Protein 2QSA (pdb70)

InterPro domains:
  IPR001623 DnaJ domain [PF00226] (36-102)
  IPR001623 DnaJ domain [PR00625] (57-72)
  IPR001623 DnaJ domain [PR00625] (77-97)
  IPR001623 DnaJ domain [PS50076] (36-105)
  IPR001623 DnaJ domain [SM00271] (35-97)
  IPR001623 DnaJ domain [cd06257] (36-94)
  IPR018253 DnaJ domain, conserved site [PS00636] (82-101)
  IPR036869 Chaperone J-domain superfamily [G3DSA:1.10.287.110] (21-129)
  IPR036869 Chaperone J-domain superfamily [SSF46565] (30-107)
  IPR044632 DnaJ homolog subfamily C member 25-like [PTHR44176] (9-327)

Organism: Caenorhabditis elegans (NCBI:txid6239)

Nearest PDB structures (foldseek):
  2qsa-assembly1_A  TM=1.010E+00  e=2.648E-15  Caenorhabditis elegans
  6rzy-assembly2_B  TM=9.364E-01  e=5.334E-03  Plasmodium falciparum 3D7
  2y4u-assembly1_A  TM=8.548E-01  e=6.497E-02  Homo sapiens

B-factor: mean 23.52, std 7.6, range [12.68, 54.18]

Radius of gyration: 14.33 Å; Cα contacts (8 Å, |Δi|>4): 117; chains: 1; bounding box: 36×38×26 Å

Secondary structure (DSSP, 8-state):
-GGG--TTSTTTTS-HHHHTT--GGG--HHHHHHHHHHHHHHT-GGG--SHHHHHHHHHHHHHHHHHHHHHHSHHHHHHHHHHHH-TT-HHHHHHHHHHH-

CATH classification: 1.10.287.110

Sequence (101 aa):
NNAVGFAPEELLYCGLENCYDVLEVNREEEEFDKQKLAKAYRALARRKHHPDRRVVKNNKKEEEEKLLAEEERFRVIIATAYEETLKKDDDEEAKTNYDYYLDHPDDQQRFYNYYQYYRLLR

Foldseek 3Di:
DLVLFAQVFQLRSDQLCVLLVHDPVPDDLVSLVVSLVVVLVVLQLVVDDDPVSSVVSVVSSVSSVSSSVQCNDPQSVVLSVVCVVCSVPVVVSVCSRVVVD

Structure (mmCIF, N/CA/C/O backbone):
da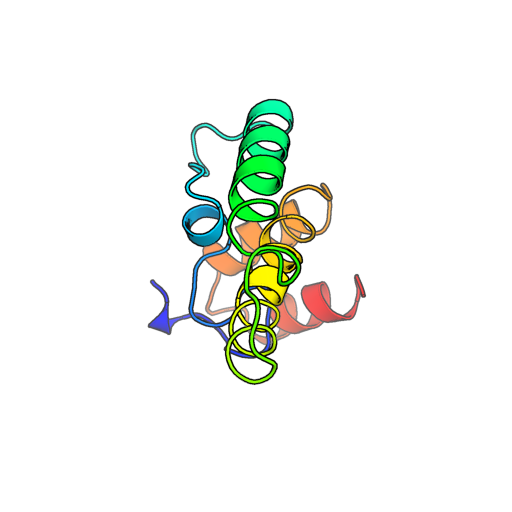ta_2QSA
#
_entry.id   2QSA
#
_cell.length_a   81.148
_cell.length_b   81.148
_cell.length_c   60.016
_cell.angle_alpha   90.00
_cell.angle_beta   90.00
_cell.angle_gamma   120.00
#
_symmetry.space_group_name_H-M   'H 3'
#
loop_
_entity.id
_entity.type
_entity.pdbx_description
1 polymer 'DnaJ homolog dnj-2'
2 non-polymer 'CHLORIDE ION'
3 water water
#
loop_
_atom_site.group_PDB
_atom_site.id
_atom_site.type_symbol
_atom_site.label_atom_id
_atom_site.label_alt_id
_atom_site.label_comp_id
_atom_site.label_asym_id
_atom_site.label_entity_id
_atom_site.label_seq_id
_atom_site.pdbx_PDB_ins_code
_atom_site.Cartn_x
_atom_site.Cartn_y
_atom_site.Cartn_z
_atom_site.occupancy
_atom_site.B_iso_or_equ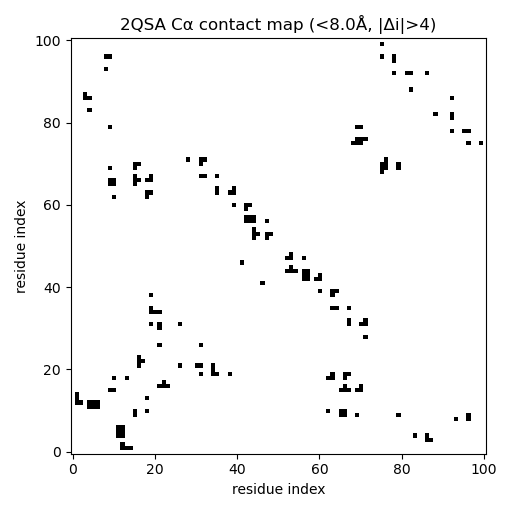iv
_atom_site.auth_seq_id
_atom_site.auth_comp_id
_atom_site.auth_asym_id
_atom_site.auth_atom_id
_atom_site.pdbx_PDB_model_num
ATOM 1 N N A ASN A 1 2 ? 18.886 10.317 30.125 0.50 24.09 22 ASN A N 1
ATOM 2 N N B ASN A 1 2 ? 19.241 9.951 32.761 0.50 26.97 22 ASN A N 1
ATOM 3 C CA A ASN A 1 2 ? 18.672 9.681 31.443 0.50 22.89 22 ASN A CA 1
ATOM 4 C CA B ASN A 1 2 ? 18.292 9.719 31.620 0.50 25.94 22 ASN A CA 1
ATOM 5 C C A ASN A 1 2 ? 17.985 8.328 31.282 0.50 22.76 22 ASN A C 1
ATOM 6 C C B ASN A 1 2 ? 17.878 8.267 31.321 0.50 24.58 22 ASN A C 1
ATOM 7 O O A ASN A 1 2 ? 16.802 8.239 30.942 0.50 21.92 22 ASN A O 1
ATOM 8 O O B ASN A 1 2 ? 16.740 8.047 30.898 0.50 23.68 22 ASN A O 1
ATOM 17 N N . ALA A 1 3 ? 18.742 7.282 31.592 1.00 22.97 23 ALA A N 1
ATOM 18 C CA . ALA A 1 3 ? 18.336 5.901 31.339 1.00 22.60 23 ALA A CA 1
ATOM 19 C C . ALA A 1 3 ? 17.202 5.439 32.241 1.00 22.59 23 ALA A C 1
ATOM 20 O O . ALA A 1 3 ? 16.532 4.444 31.924 1.00 22.30 23 ALA A O 1
ATOM 22 N N . VAL A 1 4 ? 16.937 6.148 33.360 1.00 24.43 24 VAL A N 1
ATOM 23 C CA . VAL A 1 4 ? 15.640 5.909 34.087 1.00 25.74 24 VAL A CA 1
ATOM 24 C C . VAL A 1 4 ? 14.395 6.040 33.239 1.00 26.30 24 VAL A C 1
ATOM 25 O O . VAL A 1 4 ? 13.373 5.411 33.534 1.00 29.16 24 VAL A O 1
ATOM 29 N N . GLY A 1 5 ? 14.433 6.890 32.227 1.00 24.57 25 GLY A N 1
ATOM 30 C CA . GLY A 1 5 ? 13.312 7.053 31.325 1.00 24.45 25 GLY A CA 1
ATOM 31 C C . GLY A 1 5 ? 13.226 5.981 30.273 1.00 23.97 25 GLY A C 1
ATOM 32 O O . GLY A 1 5 ? 12.246 5.962 29.520 1.00 25.45 25 GLY A O 1
ATOM 33 N N . PHE A 1 6 ? 14.254 5.115 30.171 1.00 20.66 26 PHE A N 1
ATOM 34 C CA . PHE A 1 6 ? 14.263 4.112 29.095 1.00 19.59 26 PHE A CA 1
ATOM 35 C C . PHE A 1 6 ? 13.425 2.886 29.458 1.00 19.72 26 PHE A C 1
ATOM 36 O O . PHE A 1 6 ? 13.241 2.549 30.630 1.00 19.31 26 PHE A O 1
ATOM 44 N N . ALA A 1 7 ? 12.986 2.186 28.413 1.00 20.72 27 ALA A N 1
ATOM 45 C CA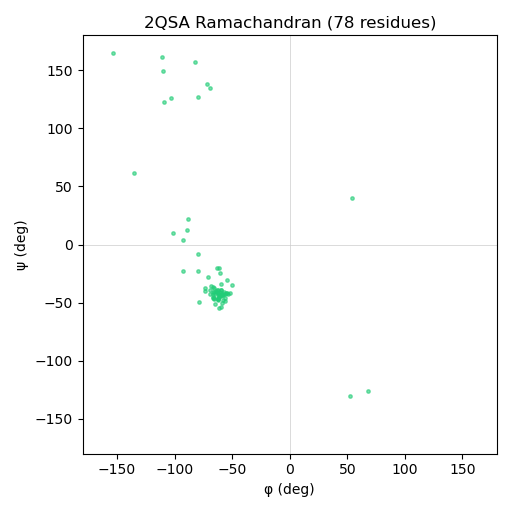 . ALA A 1 7 ? 12.368 0.887 28.552 1.00 20.70 27 ALA A CA 1
ATOM 46 C C . ALA A 1 7 ? 13.368 -0.191 28.152 1.00 21.30 27 ALA A C 1
ATOM 47 O O . ALA A 1 7 ? 13.923 -0.156 27.058 1.00 19.48 27 ALA A O 1
ATOM 49 N N . PRO A 1 8 ? 13.614 -1.175 29.041 1.00 22.01 28 PRO A N 1
ATOM 50 C CA . PRO A 1 8 ? 14.507 -2.309 28.720 1.00 21.79 28 PRO A CA 1
ATOM 51 C C . PRO A 1 8 ? 14.189 -3.016 27.388 1.00 21.75 28 PRO A C 1
ATOM 52 O O . PRO A 1 8 ? 15.098 -3.481 26.688 1.00 22.21 28 PRO A O 1
ATOM 56 N N . GLU A 1 9 ? 12.909 -3.110 27.025 1.00 21.69 29 GLU A N 1
ATOM 57 C CA A GLU A 1 9 ? 12.557 -3.856 25.821 0.50 21.60 29 GLU A CA 1
ATOM 58 C CA B GLU A 1 9 ? 12.5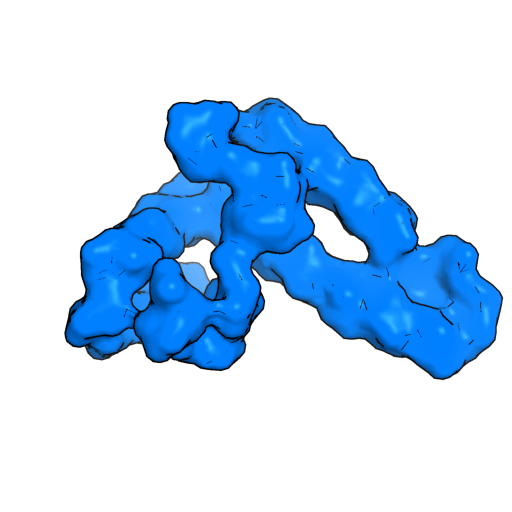09 -3.841 25.823 0.50 21.61 29 GLU A CA 1
ATOM 59 C C . GLU A 1 9 ? 12.729 -3.053 24.525 1.00 20.34 29 GLU A C 1
ATOM 60 O O . GLU A 1 9 ? 12.641 -3.617 23.441 1.00 21.02 29 GLU A O 1
ATOM 71 N N . LEU A 1 10 ? 12.970 -1.745 24.618 1.00 19.11 30 LEU A N 1
ATOM 72 C CA A LEU A 1 10 ? 13.090 -0.944 23.373 0.60 17.60 30 LEU A CA 1
ATOM 73 C CA B LEU A 1 10 ? 13.094 -0.926 23.387 0.40 17.89 30 LEU A CA 1
ATOM 74 C C . LEU A 1 10 ? 14.550 -0.637 23.027 1.00 17.20 30 LEU A C 1
ATOM 75 O O . LEU A 1 10 ? 15.360 -0.367 23.907 1.00 16.50 30 LEU A O 1
ATOM 84 N N . TYR A 1 11 ? 14.858 -0.662 21.726 1.00 16.99 31 TYR A N 1
ATOM 85 C CA . TYR A 1 11 ? 16.164 -0.181 21.248 1.00 14.73 31 TYR A CA 1
ATOM 86 C C . TYR A 1 11 ? 17.318 -0.853 22.013 1.00 16.13 31 TYR A C 1
ATOM 87 O O . TYR A 1 11 ? 17.340 -2.095 22.105 1.00 15.81 31 TYR A O 1
ATOM 96 N N . CYS A 1 12 ? 18.273 -0.058 22.524 1.00 15.25 32 CYS A N 1
ATOM 97 C CA . CYS A 1 12 ? 19.432 -0.637 23.244 1.00 14.43 32 CYS A CA 1
ATOM 98 C C . CYS A 1 12 ? 19.157 -0.819 24.751 1.00 14.56 32 CYS A C 1
ATOM 99 O O . CYS A 1 12 ? 20.113 -0.921 25.545 1.00 14.99 32 CYS A O 1
ATOM 102 N N . GLY A 1 13 ? 17.880 -0.882 25.118 1.00 14.41 33 GLY A N 1
ATOM 103 C CA . GLY A 1 13 ? 17.485 -1.189 26.491 1.00 14.93 33 GLY A CA 1
ATOM 104 C C . GLY A 1 13 ? 17.864 -0.077 27.441 1.00 15.00 33 GLY A C 1
ATOM 105 O O . GLY A 1 13 ? 17.519 1.096 27.178 1.00 15.93 33 GLY A O 1
ATOM 106 N N . LEU A 1 14 ? 18.603 -0.414 28.518 1.00 13.95 34 LEU A N 1
ATOM 107 C CA . LEU A 1 14 ? 18.997 0.622 29.483 1.00 13.78 34 LEU A CA 1
ATOM 108 C C . LEU A 1 14 ? 20.340 1.325 29.160 1.00 14.08 34 LEU A C 1
ATOM 109 O O . LEU A 1 14 ? 20.845 2.135 29.957 1.00 14.97 34 LEU A O 1
ATOM 114 N N . GLU A 1 15 ? 20.849 1.098 27.938 1.00 13.39 35 GLU A N 1
ATOM 115 C CA . GLU A 1 15 ? 21.930 1.909 27.391 1.00 12.68 35 GLU A CA 1
ATOM 116 C C . GLU A 1 15 ? 21.398 2.753 26.280 1.00 14.38 35 GLU A C 1
ATOM 117 O O . GLU A 1 15 ? 20.448 2.360 25.573 1.00 14.07 35 GLU A O 1
ATOM 123 N N . ASN A 1 16 ? 22.019 3.916 26.141 1.00 13.25 36 ASN A N 1
ATOM 124 C CA . ASN A 1 16 ? 21.730 4.814 24.999 1.00 14.42 36 ASN A CA 1
ATOM 125 C C . ASN A 1 16 ? 22.504 4.295 23.769 1.00 13.60 36 ASN A C 1
ATOM 126 O O . ASN A 1 16 ? 23.711 3.973 23.845 1.00 13.90 36 ASN A O 1
ATOM 131 N N . CYS A 1 17 ? 21.810 4.073 22.640 1.00 15.05 37 CYS A N 1
ATOM 132 C CA . CYS A 1 17 ? 22.486 3.461 21.461 1.00 14.18 37 CYS A CA 1
ATOM 133 C C . CYS A 1 17 ? 23.680 4.301 20.934 1.00 14.78 37 CYS A C 1
ATOM 134 O O . CYS A 1 17 ? 24.658 3.724 20.393 1.00 14.59 37 CYS A O 1
ATOM 137 N N . TYR A 1 18 ? 23.570 5.637 21.033 1.00 14.31 38 TYR A N 1
ATOM 138 C CA . TYR A 1 18 ? 24.755 6.469 20.668 1.00 14.72 38 TYR A CA 1
ATOM 139 C C . TYR A 1 18 ? 25.946 6.094 21.571 1.00 15.45 38 TYR A C 1
ATOM 140 O O . TYR A 1 18 ? 27.071 5.947 21.081 1.00 16.42 38 TYR A O 1
ATOM 149 N N . ASP A 1 19 ? 25.705 5.943 22.871 1.00 15.19 39 ASP A N 1
ATOM 150 C CA . ASP A 1 19 ? 26.801 5.590 23.802 1.00 17.06 39 ASP A CA 1
ATOM 151 C C . ASP A 1 19 ? 27.350 4.203 23.514 1.00 16.05 39 ASP A C 1
ATOM 152 O O . ASP A 1 19 ? 28.544 3.983 23.636 1.00 15.65 39 ASP A O 1
ATOM 157 N N . VAL A 1 20 ? 26.458 3.275 23.141 1.00 14.34 40 VAL A N 1
ATOM 158 C CA . VAL A 1 20 ? 26.907 1.918 22.820 1.00 15.30 40 VAL A CA 1
ATOM 159 C C . VAL A 1 20 ? 28.004 1.896 21.740 1.00 15.77 40 VAL A C 1
ATOM 160 O O . VAL A 1 20 ? 28.981 1.151 21.837 1.00 14.93 40 VAL A O 1
ATOM 164 N N . LEU A 1 21 ? 27.814 2.728 20.719 1.00 14.56 41 LEU A N 1
ATOM 165 C CA . LEU A 1 21 ? 28.788 2.846 19.646 1.00 16.50 41 LEU A CA 1
ATOM 166 C C . LEU A 1 21 ? 29.831 3.946 19.844 1.00 16.81 41 LEU A C 1
ATOM 167 O O . LEU A 1 21 ? 30.674 4.155 18.966 1.00 16.37 41 LEU A O 1
ATOM 172 N N . GLU A 1 22 ? 29.794 4.616 20.994 1.00 18.52 42 GLU A N 1
ATOM 173 C CA . GLU A 1 22 ? 30.721 5.715 21.332 1.00 20.83 42 GLU A CA 1
ATOM 174 C C . GLU A 1 22 ? 30.685 6.791 20.232 1.00 20.99 42 GLU A C 1
ATOM 175 O O . GLU A 1 22 ? 31.719 7.322 19.817 1.00 21.10 42 GLU A O 1
ATOM 181 N N . VAL A 1 23 ? 29.490 7.076 19.725 1.00 19.83 43 VAL A N 1
ATOM 182 C CA . VAL A 1 23 ? 29.291 8.180 18.788 1.00 22.04 43 VAL A CA 1
ATOM 183 C C . VAL A 1 23 ? 28.490 9.282 19.474 1.00 23.19 43 VAL A C 1
ATOM 184 O O . VAL A 1 23 ? 27.828 9.046 20.488 1.00 24.94 43 VAL A O 1
ATOM 188 N N . ASN A 1 24 ? 28.553 10.478 18.917 1.00 22.84 44 ASN A N 1
ATOM 189 C CA . ASN A 1 24 ? 27.974 11.632 19.576 1.00 24.99 44 ASN A CA 1
ATOM 190 C C . ASN A 1 24 ? 26.731 12.044 18.787 1.00 23.02 44 ASN A C 1
ATOM 191 O O . ASN A 1 24 ? 26.835 12.316 17.595 1.00 23.76 44 ASN A O 1
ATOM 196 N N . ARG A 1 25 ? 25.562 12.094 19.423 1.00 22.69 45 ARG A N 1
ATOM 197 C CA . ARG A 1 25 ? 24.353 12.524 18.700 1.00 21.65 45 ARG A CA 1
ATOM 198 C C . ARG A 1 25 ? 24.533 13.891 18.006 1.00 23.79 45 ARG A C 1
ATOM 199 O O . ARG A 1 25 ? 24.148 14.082 16.862 1.00 21.53 45 ARG A O 1
ATOM 207 N N . GLU A 1 26 ? 25.166 14.830 18.704 1.00 24.95 46 GLU A N 1
ATOM 208 C CA A GLU A 1 26 ? 25.288 16.176 18.156 0.60 27.08 46 GLU A CA 1
ATOM 209 C CA B GLU A 1 26 ? 25.335 16.193 18.197 0.40 27.34 46 GLU A CA 1
ATOM 210 C C . GLU A 1 26 ? 26.293 16.277 17.006 1.00 27.67 46 GLU A C 1
ATOM 211 O O . GLU A 1 26 ? 26.237 17.236 16.242 1.00 29.71 46 GLU A O 1
ATOM 222 N N . GLU A 1 27 ? 27.195 15.297 16.873 1.00 26.62 47 GLU A N 1
ATOM 223 C CA A GLU A 1 27 ? 28.190 15.318 15.789 0.60 27.39 47 GLU A CA 1
ATOM 224 C CA B GLU A 1 27 ? 28.226 15.289 15.822 0.40 27.16 47 GLU A CA 1
ATOM 225 C C . GLU A 1 27 ? 28.060 14.060 14.926 1.00 26.46 47 GLU A C 1
ATOM 226 O O . GLU A 1 27 ? 29.037 13.524 14.376 1.00 29.20 47 GLU A O 1
ATOM 237 N N . PHE A 1 28 ? 26.824 13.605 14.785 1.00 25.67 48 PHE A N 1
ATOM 238 C CA . PHE A 1 28 ? 26.517 12.373 14.060 1.00 23.41 48 PHE A CA 1
ATOM 239 C C . PHE A 1 28 ? 26.690 12.492 12.552 1.00 23.03 48 PHE A C 1
ATOM 240 O O . PHE A 1 28 ? 26.334 13.513 11.949 1.00 22.86 48 PHE A O 1
ATOM 248 N N . ASP A 1 29 ? 27.261 11.462 11.940 1.00 21.62 49 ASP A N 1
ATOM 249 C CA . ASP A 1 29 ? 27.001 11.185 10.522 1.00 21.85 49 ASP A CA 1
ATOM 250 C C . ASP A 1 29 ? 27.201 9.704 10.239 1.00 20.66 49 ASP A C 1
ATOM 251 O O . ASP A 1 29 ? 27.776 8.965 11.064 1.00 20.87 49 ASP A O 1
ATOM 256 N N . LYS A 1 30 ? 26.700 9.270 9.094 1.00 21.34 50 LYS A N 1
ATOM 257 C CA . LYS A 1 30 ? 26.613 7.834 8.816 1.00 20.76 50 LYS A CA 1
ATOM 258 C C . LYS A 1 30 ? 27.991 7.215 8.564 1.00 20.62 50 LYS A C 1
ATOM 259 O O . LYS A 1 30 ? 28.202 6.000 8.743 1.00 20.14 50 LYS A O 1
ATOM 265 N N . GLN A 1 31 ? 28.920 8.042 8.072 1.00 19.16 51 GLN A N 1
ATOM 266 C CA . GLN A 1 31 ? 30.263 7.561 7.865 1.00 19.41 51 GLN A CA 1
ATOM 267 C C . GLN A 1 31 ? 30.919 7.194 9.209 1.00 19.35 51 GLN A C 1
ATOM 268 O O . GLN A 1 31 ? 31.448 6.075 9.366 1.00 20.16 51 GLN A O 1
ATOM 274 N N . LYS A 1 32 ? 30.867 8.117 10.181 1.00 18.70 52 LYS A N 1
ATOM 275 C CA . LYS A 1 32 ? 31.416 7.885 11.500 1.00 19.09 52 LYS A CA 1
ATOM 276 C C . LYS A 1 32 ? 30.721 6.707 12.172 1.00 18.90 52 LYS A C 1
ATOM 277 O O . LYS A 1 32 ? 31.362 5.935 12.891 1.00 18.58 52 LYS A O 1
ATOM 283 N N . LEU A 1 33 ? 29.394 6.640 11.994 1.00 17.74 53 LEU A N 1
ATOM 284 C CA . LEU A 1 33 ? 28.578 5.574 12.619 1.00 17.56 53 LEU A CA 1
ATOM 285 C C . LEU A 1 33 ? 29.040 4.214 12.087 1.00 17.18 53 LEU A C 1
ATOM 286 O O . LEU A 1 33 ? 29.233 3.273 12.871 1.00 17.21 53 LEU A O 1
ATOM 291 N N . ALA A 1 34 ? 29.236 4.118 10.772 1.00 16.65 54 ALA A N 1
ATOM 292 C CA . ALA A 1 34 ? 29.611 2.814 10.189 1.00 17.04 54 ALA A CA 1
ATOM 293 C C . ALA A 1 34 ? 31.019 2.407 10.698 1.00 16.61 54 ALA A C 1
ATOM 294 O O . ALA A 1 34 ? 31.286 1.241 11.024 1.00 17.15 54 ALA A O 1
ATOM 296 N N . LYS A 1 35 ? 31.929 3.377 10.770 1.00 17.12 55 LYS A N 1
ATOM 297 C CA . LYS A 1 35 ? 33.292 3.053 11.199 1.00 18.21 55 LYS A CA 1
ATOM 298 C C . LYS A 1 35 ? 33.281 2.525 12.649 1.00 17.27 55 LYS A C 1
ATOM 299 O O . LYS A 1 35 ? 33.986 1.559 12.996 1.00 16.74 55 LYS A O 1
ATOM 305 N N . ALA A 1 36 ? 32.460 3.175 13.474 1.00 17.04 56 ALA A N 1
ATOM 306 C CA . ALA A 1 36 ? 32.333 2.846 14.925 1.00 17.69 56 ALA A CA 1
ATOM 307 C C . ALA A 1 36 ? 31.733 1.434 15.079 1.00 17.76 56 ALA A C 1
ATOM 308 O O . ALA A 1 36 ? 32.274 0.600 15.812 1.00 18.43 56 ALA A O 1
ATOM 310 N N . TYR A 1 37 ? 30.657 1.172 14.333 1.00 15.95 57 TYR A N 1
ATOM 311 C CA . TYR A 1 37 ? 30.023 -0.131 14.347 1.00 16.00 57 TYR A CA 1
ATOM 312 C C . TYR A 1 37 ? 31.020 -1.195 13.934 1.00 16.63 57 TYR A C 1
ATOM 313 O O . TYR A 1 37 ? 31.155 -2.220 14.607 1.00 17.27 57 TYR A O 1
ATOM 322 N N . ARG A 1 38 ? 31.703 -0.991 12.814 1.00 15.84 58 ARG A N 1
ATOM 323 C CA . ARG A 1 38 ? 32.572 -2.059 12.277 1.00 16.55 58 ARG A CA 1
ATOM 324 C C . ARG A 1 38 ? 33.700 -2.402 13.270 1.00 16.82 58 ARG A C 1
ATOM 325 O O . ARG A 1 38 ? 34.003 -3.583 13.460 1.00 18.09 58 ARG A O 1
ATOM 333 N N . ALA A 1 39 ? 34.262 -1.383 13.918 1.00 16.63 59 ALA A N 1
ATOM 334 C CA . ALA A 1 39 ? 35.334 -1.586 14.902 1.00 17.47 59 ALA A CA 1
ATOM 335 C C . ALA A 1 39 ? 34.822 -2.337 16.114 1.00 17.00 59 ALA A C 1
ATOM 336 O O . ALA A 1 39 ? 35.492 -3.260 16.592 1.00 17.62 59 ALA A O 1
ATOM 338 N N . LEU A 1 40 ? 33.655 -1.927 16.630 1.00 16.84 60 LEU A N 1
ATOM 339 C CA . LEU A 1 40 ? 33.128 -2.562 17.884 1.00 16.83 60 LEU A CA 1
ATOM 340 C C . LEU A 1 40 ? 32.604 -3.967 17.593 1.00 17.78 60 LEU A C 1
ATOM 341 O O . LEU A 1 40 ? 32.774 -4.866 18.427 1.00 18.43 60 LEU A O 1
ATOM 346 N N . ALA A 1 41 ? 31.971 -4.143 16.431 1.00 17.08 61 ALA A N 1
ATOM 347 C CA . ALA A 1 41 ? 31.536 -5.497 15.975 1.00 17.70 61 ALA A CA 1
ATOM 348 C C . ALA A 1 41 ? 32.726 -6.446 15.871 1.00 18.57 61 ALA A C 1
ATOM 349 O O . ALA A 1 41 ? 32.650 -7.585 16.350 1.00 18.39 61 ALA A O 1
ATOM 351 N N . ARG A 1 42 ? 33.839 -5.964 15.307 1.00 19.44 62 ARG A N 1
ATOM 352 C CA A ARG A 1 42 ? 35.059 -6.772 15.250 0.60 20.88 62 ARG A CA 1
ATOM 353 C CA B ARG A 1 42 ? 35.048 -6.779 15.234 0.40 20.81 62 ARG A CA 1
ATOM 354 C C . ARG A 1 42 ? 35.539 -7.122 16.640 1.00 20.92 62 ARG A C 1
ATOM 355 O O . ARG A 1 42 ? 35.878 -8.267 16.912 1.00 21.24 62 ARG A O 1
ATOM 370 N N . LYS A 1 43 ? 35.558 -6.129 17.525 1.00 20.00 63 LYS A N 1
ATOM 371 C CA . LYS A 1 43 ? 36.032 -6.339 18.903 1.00 20.59 63 LYS A CA 1
ATOM 372 C C . LYS A 1 43 ? 35.217 -7.392 19.663 1.00 20.92 63 LYS A C 1
ATOM 373 O O . LYS A 1 43 ? 35.768 -8.163 20.449 1.00 21.77 63 LYS A O 1
ATOM 379 N N . HIS A 1 44 ? 33.899 -7.387 19.460 1.00 20.32 64 HIS A N 1
ATOM 380 C CA . HIS A 1 44 ? 33.014 -8.252 20.250 1.00 19.84 64 HIS A CA 1
ATOM 381 C C . HIS A 1 44 ? 32.582 -9.495 19.495 1.00 19.51 64 HIS A C 1
ATOM 382 O O . HIS A 1 44 ? 31.696 -10.222 19.956 1.00 20.62 64 HIS A O 1
ATOM 389 N N . HIS A 1 45 ? 33.198 -9.745 18.334 1.00 20.02 65 HIS A N 1
ATOM 390 C CA . HIS A 1 45 ? 32.777 -10.887 17.528 1.00 20.14 65 HIS A CA 1
ATOM 391 C C . HIS A 1 45 ? 33.186 -12.180 18.253 1.00 21.42 65 HIS A C 1
ATOM 392 O O . HIS A 1 45 ? 34.320 -12.280 18.751 1.00 22.50 65 HIS A O 1
ATOM 399 N N . PRO A 1 46 ? 32.282 -13.167 18.334 1.00 22.08 66 PRO A N 1
ATOM 400 C CA . PRO A 1 46 ? 32.694 -14.407 19.021 1.00 23.00 66 PRO A CA 1
ATOM 401 C C . PRO A 1 46 ? 33.846 -15.204 18.390 1.00 24.96 66 PRO A C 1
ATOM 402 O O . PRO A 1 46 ? 34.450 -16.014 19.096 1.00 24.13 66 PRO A O 1
ATOM 406 N N . ASP A 1 47 ? 34.144 -15.011 17.100 1.00 25.82 67 ASP A N 1
ATOM 407 C CA . ASP A 1 47 ? 35.272 -15.750 16.490 1.00 28.48 67 ASP A CA 1
ATOM 408 C C . ASP A 1 47 ? 36.600 -15.418 17.171 1.00 29.85 67 ASP A C 1
ATOM 409 O O . ASP A 1 47 ? 37.564 -16.198 17.071 1.00 30.51 67 ASP A O 1
ATOM 414 N N . ARG A 1 48 ? 36.643 -14.279 17.863 1.00 30.01 68 ARG A N 1
ATOM 415 C CA A ARG A 1 48 ? 37.856 -13.775 18.512 0.50 30.85 68 ARG A CA 1
ATOM 416 C CA B ARG A 1 48 ? 37.875 -13.808 18.489 0.50 30.71 68 ARG A CA 1
ATOM 417 C C . ARG A 1 48 ? 38.196 -14.489 19.822 1.00 31.14 68 ARG A C 1
ATOM 418 O O . ARG A 1 48 ? 39.291 -14.307 20.376 1.00 31.77 68 ARG A O 1
ATOM 433 N N . VAL A 1 49 ? 37.262 -15.275 20.338 1.00 31.57 69 VAL A N 1
ATOM 434 C CA A VAL A 1 49 ? 37.469 -15.990 21.589 0.50 32.19 69 VAL A CA 1
ATOM 435 C CA B VAL A 1 49 ? 37.514 -16.000 21.582 0.50 32.20 69 VAL A CA 1
ATOM 436 C C . VAL A 1 49 ? 37.326 -17.502 21.385 1.00 32.53 69 VAL A C 1
ATOM 437 O O . VAL A 1 49 ? 36.474 -17.948 20.613 1.00 32.53 69 VAL A O 1
ATOM 444 N N . LYS A 1 50 ? 38.153 -18.278 22.072 1.00 33.27 70 LYS A N 1
ATOM 445 C CA . LYS A 1 50 ? 38.132 -19.727 21.909 1.00 34.58 70 LYS A CA 1
ATOM 446 C C . LYS A 1 50 ? 37.039 -20.516 22.625 1.00 34.95 70 LYS A C 1
ATOM 447 O O . LYS A 1 50 ? 36.415 -21.383 21.991 1.00 35.08 70 LYS A O 1
ATOM 453 N N . ASN A 1 51 ? 36.803 -20.309 23.923 1.00 34.93 71 ASN A N 1
ATOM 454 C CA A ASN A 1 51 ? 35.849 -21.209 24.567 0.50 35.51 71 ASN A CA 1
ATOM 455 C CA B ASN A 1 51 ? 35.860 -21.196 24.609 0.50 35.34 71 ASN A CA 1
ATOM 456 C C . ASN A 1 51 ? 34.387 -20.855 24.395 1.00 35.53 71 ASN A C 1
ATOM 457 O O . ASN A 1 51 ? 34.041 -19.683 24.160 1.00 35.11 71 ASN A O 1
ATOM 466 N N . LYS A 1 52 ? 33.569 -21.910 24.466 1.00 35.67 72 LYS A N 1
ATOM 467 C CA A LYS A 1 52 ? 32.131 -21.831 24.226 0.60 35.78 72 LYS A CA 1
ATOM 468 C CA B LYS A 1 52 ? 32.127 -21.860 24.257 0.40 35.25 72 LYS A CA 1
ATOM 469 C C . LYS A 1 52 ? 31.462 -20.783 25.118 1.00 34.85 72 LYS A C 1
ATOM 470 O O . LYS A 1 52 ? 30.677 -19.945 24.624 1.00 34.89 72 LYS A O 1
ATOM 481 N N . GLU A 1 53 ? 31.782 -20.794 26.410 1.00 33.95 73 GLU A N 1
ATOM 482 C CA A GLU A 1 53 ? 31.135 -19.867 27.335 0.50 32.68 73 GLU A CA 1
ATOM 483 C CA B GLU A 1 53 ? 31.185 -19.870 27.380 0.50 32.63 73 GLU A CA 1
ATOM 484 C C . GLU A 1 53 ? 31.489 -18.411 27.018 1.00 31.97 73 GLU A C 1
ATOM 485 O O . GLU A 1 53 ? 30.601 -17.542 27.042 1.00 30.35 73 GLU A O 1
ATOM 496 N N . GLU A 1 54 ? 32.750 -18.139 26.682 1.00 30.65 74 GLU A N 1
ATOM 497 C CA A GLU A 1 54 ? 33.140 -16.768 26.315 0.60 30.84 74 GLU A CA 1
ATOM 498 C CA B GLU A 1 54 ? 33.137 -16.770 26.319 0.40 30.28 74 GLU A CA 1
ATOM 499 C C . GLU A 1 54 ? 32.562 -16.331 24.969 1.00 29.46 74 GLU A C 1
ATOM 500 O O . GLU A 1 54 ? 32.293 -15.139 24.752 1.00 29.59 74 GLU A O 1
ATOM 511 N N . LYS A 1 55 ? 32.373 -17.292 24.061 1.00 27.65 75 LYS A N 1
ATOM 512 C CA . LYS A 1 55 ? 31.754 -16.985 22.766 1.00 25.53 75 LYS A CA 1
ATOM 513 C C . LYS A 1 55 ? 30.310 -16.518 22.986 1.00 25.13 75 LYS A C 1
ATOM 514 O O . LYS A 1 55 ? 29.851 -15.570 22.329 1.00 24.15 75 LYS A O 1
ATOM 520 N N . LEU A 1 56 ? 29.600 -17.167 23.921 1.00 23.79 76 LEU A N 1
ATOM 521 C CA . LEU A 1 56 ? 28.227 -16.742 24.257 1.00 24.00 76 LEU A CA 1
ATOM 522 C C . LEU A 1 56 ? 28.214 -15.334 24.825 1.00 23.53 76 LEU A C 1
ATOM 523 O O . LEU A 1 56 ? 27.340 -14.530 24.475 1.00 21.98 76 LEU A O 1
ATOM 528 N N . LEU A 1 57 ? 29.191 -15.042 25.689 1.00 22.58 77 LEU A N 1
ATOM 529 C CA . LEU A 1 57 ? 29.256 -13.692 26.309 1.00 22.19 77 LEU A CA 1
ATOM 530 C C . LEU A 1 57 ? 29.576 -12.640 25.250 1.00 20.98 77 LEU A C 1
ATOM 531 O O . LEU A 1 57 ? 29.050 -11.516 25.291 1.00 21.29 77 LEU A O 1
ATOM 536 N N . ALA A 1 58 ? 30.420 -12.995 24.280 1.00 20.42 78 ALA A N 1
ATOM 537 C CA . ALA A 1 58 ? 30.759 -12.081 23.172 1.00 20.64 78 ALA A CA 1
ATOM 538 C C . ALA A 1 58 ? 29.518 -11.860 22.306 1.00 21.67 78 ALA A C 1
ATOM 539 O O . ALA A 1 58 ? 29.201 -10.697 21.977 1.00 21.20 78 ALA A O 1
ATOM 541 N N . GLU A 1 59 ? 28.802 -12.947 21.976 1.00 20.76 79 GLU A N 1
ATOM 542 C CA . GLU A 1 59 ? 27.540 -12.843 21.192 1.00 21.39 79 GLU A CA 1
ATOM 543 C C . GLU A 1 59 ? 26.514 -11.938 21.870 1.00 20.75 79 GLU A C 1
ATOM 544 O O . GLU A 1 59 ? 25.844 -11.127 21.208 1.00 19.48 79 GLU A O 1
ATOM 550 N N . GLU A 1 60 ? 26.423 -12.075 23.184 1.00 20.21 80 GLU A N 1
ATOM 551 C CA A GLU A 1 60 ? 25.533 -11.253 24.007 0.50 20.54 80 GLU A CA 1
ATOM 552 C CA B GLU A 1 60 ? 25.523 -11.272 23.989 0.50 20.08 80 GLU A CA 1
ATOM 553 C C . GLU A 1 60 ? 25.840 -9.779 23.772 1.00 19.11 80 GLU A C 1
ATOM 554 O O . GLU A 1 60 ? 24.943 -8.980 23.510 1.00 19.62 80 GLU A O 1
ATOM 565 N N . ARG A 1 61 ? 27.114 -9.412 23.841 1.00 17.98 81 ARG A N 1
ATOM 566 C CA . ARG A 1 61 ? 27.421 -7.983 23.662 1.00 15.80 81 ARG A CA 1
ATOM 567 C C . ARG A 1 61 ? 27.261 -7.565 22.181 1.00 15.96 81 ARG A C 1
ATOM 568 O O . ARG A 1 61 ? 26.769 -6.457 21.852 1.00 15.37 81 ARG A O 1
ATOM 576 N N . PHE A 1 62 ? 27.708 -8.450 21.305 1.00 16.17 82 PHE A N 1
ATOM 577 C CA . PHE A 1 62 ? 27.605 -8.208 19.861 1.00 15.94 82 PHE A CA 1
ATOM 578 C C . PHE A 1 62 ? 26.167 -7.836 19.468 1.00 15.16 82 PHE A C 1
ATOM 579 O O . PHE A 1 62 ? 25.950 -6.914 18.633 1.00 15.16 82 PHE A O 1
ATOM 587 N N . ARG A 1 63 ? 25.187 -8.543 20.055 1.00 15.59 83 ARG A N 1
ATOM 588 C CA . ARG A 1 63 ? 23.777 -8.230 19.808 1.00 16.87 83 ARG A CA 1
ATOM 589 C C . ARG A 1 63 ? 23.430 -6.777 20.110 1.00 16.24 83 ARG A C 1
ATOM 590 O O . ARG A 1 63 ? 22.684 -6.149 19.369 1.00 15.15 83 ARG A O 1
ATOM 598 N N . VAL A 1 64 ? 23.961 -6.252 21.208 1.00 14.82 84 VAL A N 1
ATOM 599 C CA . VAL A 1 64 ? 23.686 -4.833 21.519 1.00 15.33 84 VAL A CA 1
ATOM 600 C C . VAL A 1 64 ? 24.324 -3.890 20.485 1.00 13.86 84 VAL A C 1
ATOM 601 O O . VAL A 1 64 ? 23.704 -2.880 20.079 1.00 14.02 84 VAL A O 1
ATOM 605 N N . ILE A 1 65 ? 25.593 -4.159 20.139 1.00 13.91 85 ILE A N 1
ATOM 606 C CA A ILE A 1 65 ? 26.308 -3.382 19.133 0.50 14.57 85 ILE A CA 1
ATOM 607 C CA B ILE A 1 65 ? 26.313 -3.393 19.127 0.50 14.78 85 ILE A CA 1
ATOM 608 C C . ILE A 1 65 ? 25.477 -3.338 17.835 1.00 14.01 85 ILE A C 1
ATOM 609 O O . ILE A 1 65 ? 25.263 -2.266 17.265 1.00 14.62 85 ILE A O 1
ATOM 618 N N . ALA A 1 66 ? 24.988 -4.498 17.402 1.00 14.00 86 ALA A N 1
ATOM 619 C CA . ALA A 1 66 ? 24.228 -4.594 16.141 1.00 14.88 86 ALA A CA 1
ATOM 620 C C . ALA A 1 66 ? 22.900 -3.833 16.285 1.00 13.72 86 ALA A C 1
ATOM 621 O O . ALA A 1 66 ? 22.493 -3.142 15.332 1.00 15.37 86 ALA A O 1
ATOM 623 N N . THR A 1 67 ? 22.207 -3.965 17.423 1.00 14.11 87 THR A N 1
ATOM 624 C CA . THR A 1 67 ? 20.963 -3.209 17.651 1.00 13.11 87 THR A CA 1
ATOM 625 C C . THR A 1 67 ? 21.219 -1.691 17.569 1.00 13.65 87 THR A C 1
ATOM 626 O O . THR A 1 67 ? 20.431 -0.969 16.942 1.00 13.88 87 THR A O 1
ATOM 630 N N . ALA A 1 68 ? 22.332 -1.230 18.174 1.00 15.10 88 ALA A N 1
ATOM 631 C CA . ALA A 1 68 ? 22.630 0.218 18.145 1.00 14.24 88 ALA A CA 1
ATOM 632 C C . ALA A 1 68 ? 22.825 0.653 16.702 1.00 13.26 88 ALA A C 1
ATOM 633 O O . ALA A 1 68 ? 22.358 1.711 16.307 1.00 13.00 88 ALA A O 1
ATOM 635 N N . TYR A 1 69 ? 23.520 -0.157 15.918 1.00 13.42 89 TYR A N 1
ATOM 636 C CA . TYR A 1 69 ? 23.798 0.281 14.528 1.00 13.66 89 TYR A CA 1
ATOM 637 C C . TYR A 1 69 ? 22.506 0.281 13.711 1.00 15.56 89 TYR A C 1
ATOM 638 O O . TYR A 1 69 ? 22.289 1.208 12.937 1.00 14.45 89 TYR A O 1
ATOM 647 N N . GLU A 1 70 ? 21.679 -0.758 13.880 1.00 15.82 90 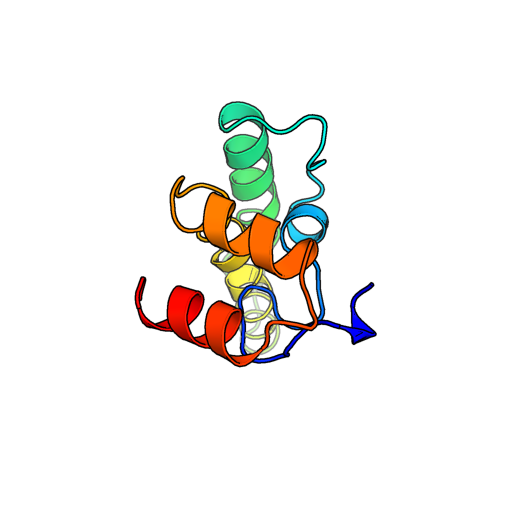GLU A N 1
ATOM 648 C CA A GLU A 1 70 ? 20.405 -0.841 13.155 0.60 17.54 90 GLU A CA 1
ATOM 649 C CA B GLU A 1 70 ? 20.385 -0.867 13.173 0.40 17.89 90 GLU A CA 1
ATOM 650 C C . GLU A 1 70 ? 19.489 0.329 13.483 1.00 17.61 90 GLU A C 1
ATOM 651 O O . GLU A 1 70 ? 18.813 0.852 12.603 1.00 18.09 90 GLU A O 1
ATOM 662 N N . THR A 1 71 ? 19.487 0.746 14.749 1.00 15.10 91 THR A N 1
ATOM 663 C CA . THR A 1 71 ? 18.647 1.858 15.193 1.00 15.93 91 THR A CA 1
ATOM 664 C C . THR A 1 71 ? 19.133 3.176 14.607 1.00 16.01 91 THR A C 1
ATOM 665 O O . THR A 1 71 ? 18.305 4.010 14.217 1.00 17.08 91 THR A O 1
ATOM 669 N N . LEU A 1 72 ? 20.455 3.357 14.541 1.00 14.41 92 LEU A N 1
ATOM 670 C CA . LEU A 1 72 ? 20.977 4.672 14.181 1.00 14.68 92 LEU A CA 1
ATOM 671 C C . LEU A 1 72 ? 21.230 4.816 12.680 1.00 15.64 92 LEU A C 1
ATOM 672 O O . LEU A 1 72 ? 21.292 5.942 12.175 1.00 17.57 92 LEU A O 1
ATOM 677 N N . LYS A 1 73 ? 21.418 3.703 11.976 1.00 16.07 93 LYS A N 1
ATOM 678 C CA A LYS A 1 73 ? 21.778 3.764 10.539 0.50 17.32 93 LYS A CA 1
ATOM 679 C CA B LYS A 1 73 ? 21.783 3.799 10.547 0.50 17.25 93 LYS A CA 1
ATOM 680 C C . LYS A 1 73 ? 20.557 3.978 9.652 1.00 18.51 93 LYS A C 1
ATOM 681 O O . LYS A 1 73 ? 20.677 4.534 8.535 1.00 19.49 93 LYS A O 1
ATOM 692 N N . ASP A 1 74 ? 19.411 3.470 10.128 1.00 18.89 94 ASP A N 1
ATOM 693 C CA A ASP A 1 74 ? 18.153 3.622 9.409 0.60 20.39 94 ASP A CA 1
ATOM 694 C CA B ASP A 1 74 ? 18.120 3.589 9.443 0.40 20.33 94 ASP A CA 1
ATOM 695 C C . ASP A 1 74 ? 17.535 4.982 9.726 1.00 20.69 94 ASP A C 1
ATOM 696 O O . ASP A 1 74 ? 17.260 5.305 10.877 1.00 21.40 94 ASP A O 1
ATOM 705 N N . ASP A 1 75 ? 17.310 5.796 8.696 1.00 21.27 95 ASP A N 1
ATOM 706 C CA . ASP A 1 75 ? 16.822 7.178 8.959 1.00 21.23 95 ASP A CA 1
ATOM 707 C C . ASP A 1 75 ? 15.528 7.279 9.785 1.00 20.84 95 ASP A C 1
ATOM 708 O O . ASP A 1 75 ? 15.409 8.128 10.676 1.00 19.31 95 ASP A O 1
ATOM 713 N N . GLU A 1 76 ? 14.574 6.403 9.461 1.00 20.40 96 GLU A N 1
ATOM 714 C CA A GLU A 1 76 ? 13.279 6.384 10.136 0.50 19.99 96 GLU A CA 1
ATOM 715 C CA B GLU A 1 76 ? 13.286 6.372 10.111 0.50 20.30 96 GLU A CA 1
ATOM 716 C C . GLU A 1 76 ? 13.413 5.919 11.587 1.00 19.67 96 GLU A C 1
ATOM 717 O O . GLU A 1 76 ? 12.858 6.556 12.498 1.00 18.91 96 GLU A O 1
ATOM 728 N N . ALA A 1 77 ? 14.178 4.849 11.800 1.00 18.10 97 ALA A N 1
ATOM 729 C CA . ALA A 1 77 ? 14.417 4.301 13.158 1.00 16.97 97 ALA A CA 1
ATOM 730 C C . ALA A 1 77 ? 15.104 5.396 13.981 1.00 16.97 97 ALA A C 1
ATOM 731 O O . ALA A 1 77 ? 14.745 5.604 15.145 1.00 16.94 97 ALA A O 1
ATOM 733 N N . LYS A 1 78 ? 16.085 6.087 13.371 1.00 17.08 98 LYS A N 1
ATOM 734 C CA . LYS A 1 78 ? 16.866 7.090 14.119 1.00 17.01 98 LYS A CA 1
ATOM 735 C C . LYS A 1 78 ? 15.942 8.255 14.493 1.00 17.04 98 LYS A C 1
ATOM 736 O O . LYS A 1 78 ? 16.025 8.766 15.604 1.00 16.86 98 LYS A O 1
ATOM 742 N N . THR A 1 79 ? 15.074 8.666 13.573 1.00 16.07 99 THR A N 1
ATOM 743 C CA . THR A 1 79 ? 14.146 9.773 13.877 1.00 17.48 99 THR A CA 1
ATOM 744 C C . THR A 1 79 ? 13.237 9.348 15.056 1.00 17.95 99 THR A C 1
ATOM 745 O O . THR A 1 79 ? 13.052 10.098 16.024 1.00 18.91 99 THR A O 1
ATOM 749 N N . ASN A 1 80 ? 12.738 8.106 15.005 1.00 17.31 100 ASN A N 1
ATOM 750 C CA . ASN A 1 80 ? 11.931 7.555 16.113 1.00 17.05 100 ASN A CA 1
ATOM 751 C C . ASN A 1 80 ? 12.732 7.499 17.420 1.00 17.09 100 ASN A C 1
ATOM 752 O O . ASN A 1 80 ? 12.236 7.862 18.503 1.00 16.88 100 ASN A O 1
ATOM 757 N N . TYR A 1 81 ? 13.978 7.053 17.304 1.00 16.12 101 TYR A N 1
ATOM 758 C CA . TYR A 1 81 ? 14.849 6.928 18.481 1.00 15.55 101 TYR A CA 1
ATOM 759 C C . TYR A 1 81 ? 15.110 8.272 19.160 1.00 16.44 101 TYR A C 1
ATOM 760 O O . TYR A 1 81 ? 14.936 8.422 20.402 1.00 15.33 101 TYR A O 1
ATOM 769 N N . ASP A 1 82 ? 15.465 9.259 18.337 1.00 16.42 102 ASP A N 1
ATOM 770 C CA . ASP A 1 82 ? 15.692 10.600 18.855 1.00 17.17 102 ASP A CA 1
ATOM 771 C C . ASP A 1 82 ? 14.436 11.185 19.538 1.00 18.51 102 ASP A C 1
ATOM 772 O O . ASP A 1 82 ? 14.526 11.843 20.587 1.00 18.26 102 ASP A O 1
ATOM 777 N N . TYR A 1 83 ? 13.274 10.931 18.956 1.00 18.21 103 TYR A N 1
ATOM 778 C CA . TYR A 1 83 ? 12.009 11.366 19.554 1.00 19.05 103 TYR A CA 1
ATOM 779 C C . TYR A 1 83 ? 11.794 10.703 20.938 1.00 18.92 103 TYR A C 1
ATOM 780 O O . TYR A 1 83 ? 11.449 11.357 21.926 1.00 18.09 103 TYR A O 1
ATOM 789 N N . TYR A 1 84 ? 12.023 9.400 20.988 1.00 17.04 104 TYR A N 1
ATOM 790 C CA . TYR A 1 84 ? 11.992 8.650 22.261 1.00 16.57 104 TYR A CA 1
ATOM 791 C C . TYR A 1 84 ? 12.946 9.198 23.327 1.00 15.99 104 TYR A C 1
ATOM 792 O O . TYR A 1 84 ? 12.559 9.363 24.486 1.00 16.63 104 TYR A O 1
ATOM 801 N N . LEU A 1 85 ? 14.190 9.480 22.930 1.00 16.46 105 LEU A N 1
ATOM 802 C CA . LEU A 1 85 ? 15.145 10.084 23.868 1.00 16.17 105 LEU A CA 1
ATOM 803 C C . LEU A 1 85 ? 14.594 11.430 24.404 1.00 16.80 105 LEU A C 1
ATOM 804 O O . LEU A 1 85 ? 14.708 11.736 25.594 1.00 17.93 105 LEU A O 1
ATOM 809 N N . ASP A 1 86 ? 14.016 12.200 23.500 1.00 17.28 106 ASP A N 1
ATOM 810 C CA . ASP A 1 86 ? 13.543 13.568 23.799 1.00 19.23 106 ASP A CA 1
ATOM 8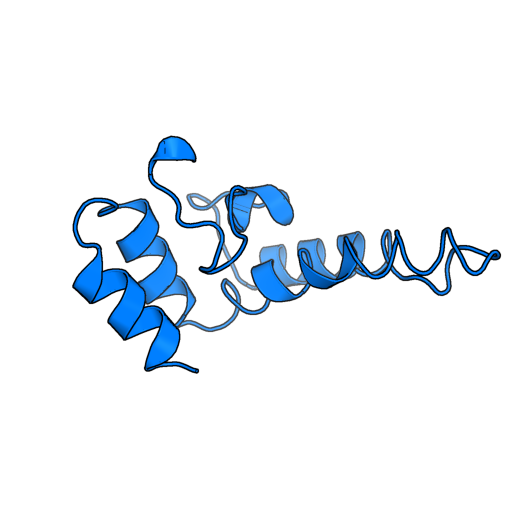11 C C . ASP A 1 86 ? 12.198 13.603 24.523 1.00 19.98 106 ASP A C 1
ATOM 812 O O . ASP A 1 86 ? 11.867 14.627 25.188 1.00 20.40 106 ASP A O 1
ATOM 817 N N . HIS A 1 87 ? 11.407 12.531 24.392 1.00 20.35 107 HIS A N 1
ATOM 818 C CA . HIS A 1 87 ? 10.033 12.514 24.924 1.00 20.69 107 HIS A CA 1
ATOM 819 C C . HIS A 1 87 ? 9.747 11.203 25.654 1.00 21.53 107 HIS A C 1
ATOM 820 O O . HIS A 1 87 ? 8.874 10.456 25.244 1.00 21.23 107 HIS A O 1
ATOM 827 N N . PRO A 1 88 ? 10.507 10.916 26.732 1.00 22.29 108 PRO A N 1
ATOM 828 C CA . PRO A 1 88 ? 10.353 9.652 27.449 1.00 22.86 108 PRO A CA 1
ATOM 829 C C . PRO A 1 88 ? 8.954 9.444 28.041 1.00 22.60 108 PRO A C 1
ATOM 830 O O . PRO A 1 88 ? 8.537 8.318 28.247 1.00 22.94 108 PRO A O 1
ATOM 834 N N . ASP A 1 89 ? 8.231 10.533 28.289 1.00 23.19 109 ASP A N 1
ATOM 835 C CA A ASP A 1 89 ? 6.887 10.386 28.853 0.60 23.20 109 ASP A CA 1
ATOM 836 C CA B ASP A 1 89 ? 6.863 10.509 28.813 0.40 23.17 109 ASP A CA 1
ATOM 837 C C . ASP A 1 89 ? 5.834 9.954 27.833 1.00 22.33 109 ASP A C 1
ATOM 838 O O . ASP A 1 89 ? 4.730 9.539 28.223 1.00 24.60 109 ASP A O 1
ATOM 847 N N . GLN A 1 90 ? 6.153 10.004 26.539 1.0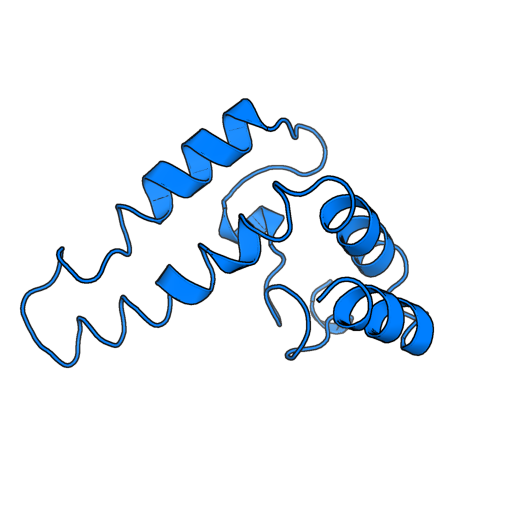0 20.81 110 GLN A N 1
ATOM 848 C CA A GLN A 1 90 ? 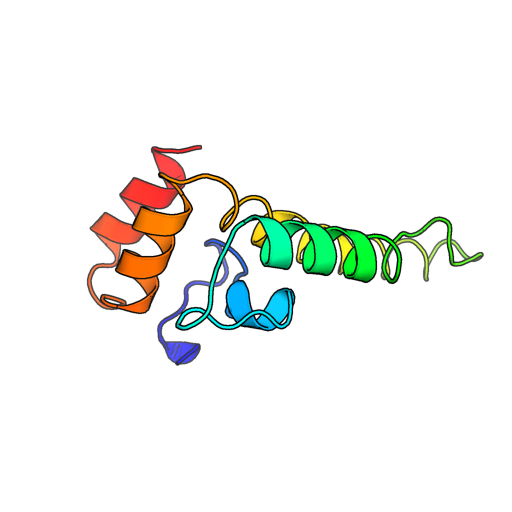5.171 9.609 25.533 0.60 20.02 110 GLN A CA 1
ATOM 849 C CA B GLN A 1 90 ? 5.192 9.604 25.513 0.40 20.96 110 GLN A CA 1
ATOM 850 C C . GLN A 1 90 ? 5.255 8.098 25.290 1.00 20.02 110 GLN A C 1
ATOM 851 O O . GLN A 1 90 ? 5.601 7.638 24.216 1.00 19.73 110 GLN A O 1
ATOM 862 N N . ARG A 1 91 ? 4.907 7.339 26.328 1.00 20.50 111 ARG A N 1
ATOM 863 C CA . ARG A 1 91 ? 5.164 5.886 26.316 1.00 20.72 111 ARG A CA 1
ATOM 864 C C . ARG A 1 91 ? 4.475 5.164 25.170 1.00 19.80 111 ARG A C 1
ATOM 865 O O . ARG A 1 91 ? 5.117 4.399 24.420 1.00 18.26 111 ARG A O 1
ATOM 873 N N . PHE A 1 92 ? 3.161 5.358 25.048 1.00 19.34 112 PHE A N 1
ATOM 874 C CA . PHE A 1 92 ? 2.449 4.599 24.031 1.00 18.46 112 PHE A CA 1
ATOM 875 C C . PHE A 1 92 ? 2.973 4.942 22.626 1.00 18.69 112 PHE A C 1
ATOM 876 O O . PHE A 1 92 ? 3.249 4.051 21.829 1.00 18.02 112 PHE A O 1
ATOM 884 N N . TYR A 1 93 ? 3.137 6.228 22.346 1.00 17.49 113 TYR A N 1
ATOM 885 C CA . TYR A 1 93 ? 3.627 6.646 21.046 1.00 18.86 113 TYR A CA 1
ATOM 886 C C . TYR A 1 93 ? 5.016 5.990 20.767 1.00 18.38 113 TYR A C 1
ATOM 887 O O . TYR A 1 93 ? 5.263 5.442 19.698 1.00 18.52 113 TYR A O 1
ATOM 896 N N . ASN A 1 94 ? 5.918 6.048 21.727 1.00 18.43 114 ASN A N 1
ATOM 897 C CA . ASN A 1 94 ? 7.272 5.499 21.509 1.00 18.17 114 ASN A CA 1
ATOM 898 C C . ASN A 1 94 ? 7.263 3.994 21.300 1.00 17.82 114 ASN A C 1
ATOM 899 O O . ASN A 1 94 ? 7.931 3.457 20.389 1.00 17.97 114 ASN A O 1
ATOM 904 N N . TYR A 1 95 ? 6.465 3.296 22.099 1.00 17.92 115 TYR A N 1
ATOM 905 C CA . TYR A 1 95 ? 6.318 1.863 21.880 1.00 18.40 115 TYR A CA 1
ATOM 906 C C . TYR A 1 95 ? 5.707 1.558 20.518 1.00 18.42 115 TYR A C 1
ATOM 907 O O . TYR A 1 95 ? 6.177 0.656 19.814 1.00 19.26 115 TYR A O 1
ATOM 916 N N . TYR A 1 96 ? 4.629 2.271 20.169 1.00 17.86 116 TYR A N 1
ATOM 917 C CA . TYR A 1 96 ? 3.964 2.092 18.883 1.00 19.43 116 TYR A CA 1
ATOM 918 C C . TYR A 1 96 ? 4.958 2.301 17.708 1.00 20.33 116 TYR A C 1
ATOM 919 O O . TYR A 1 96 ? 5.039 1.473 16.773 1.00 21.34 116 TYR A O 1
ATOM 928 N N . GLN A 1 97 ? 5.721 3.396 17.749 1.00 19.22 117 GLN A N 1
ATOM 929 C CA . GLN A 1 97 ? 6.650 3.676 16.638 1.00 21.06 117 GLN A CA 1
ATOM 930 C C . GLN A 1 97 ? 7.720 2.588 16.533 1.00 21.73 117 GLN A C 1
ATOM 931 O O . GLN A 1 97 ? 8.088 2.204 15.431 1.00 23.40 117 GLN A O 1
ATOM 937 N N . TYR A 1 98 ? 8.207 2.116 17.680 1.00 21.11 118 TYR A N 1
ATOM 938 C CA . TYR A 1 98 ? 9.217 1.041 17.697 1.00 22.03 118 TYR A CA 1
ATOM 939 C C . TYR A 1 98 ? 8.647 -0.228 17.045 1.00 22.75 118 TYR A C 1
ATOM 940 O O . TYR A 1 98 ? 9.218 -0.796 16.088 1.00 20.88 118 TYR A O 1
ATOM 949 N N . TYR A 1 99 ? 7.504 -0.678 17.554 1.00 22.80 119 TYR A N 1
ATOM 950 C CA . TYR A 1 99 ? 6.911 -1.904 17.012 1.00 25.75 119 TYR A CA 1
ATOM 951 C C . TYR A 1 99 ? 6.369 -1.786 15.582 1.00 26.61 119 TYR A C 1
ATOM 952 O O . TYR A 1 99 ? 6.516 -2.743 14.786 1.00 28.83 119 TYR A O 1
ATOM 961 N N . ARG A 1 100 ? 5.806 -0.632 15.215 1.00 27.50 120 ARG A N 1
ATOM 962 C CA . ARG A 1 100 ? 5.297 -0.387 13.846 1.00 29.51 120 ARG A CA 1
ATOM 963 C C . ARG A 1 100 ? 6.384 -0.563 12.782 1.00 30.59 120 ARG A C 1
ATOM 964 O O . ARG A 1 100 ? 6.161 -1.124 11.699 1.00 28.93 120 ARG A O 1
ATOM 972 N N . LEU A 1 101 ? 7.559 -0.030 13.081 1.00 31.52 121 LEU A N 1
ATOM 973 C CA A LEU A 1 101 ? 8.644 -0.061 12.126 0.60 33.16 121 LEU A CA 1
ATOM 974 C CA B LEU A 1 101 ? 8.648 -0.043 12.126 0.40 33.52 121 LEU A CA 1
ATOM 975 C C . LEU A 1 101 ? 9.101 -1.477 11.907 1.00 34.06 121 LEU A C 1
ATOM 976 O O . LEU A 1 101 ? 9.463 -1.851 10.785 1.00 35.23 121 LEU A O 1
ATOM 985 N N . ARG A 1 102 ? 9.070 -2.266 12.974 1.00 35.46 122 ARG A N 1
ATOM 986 C CA . ARG A 1 102 ? 9.521 -3.659 12.924 1.00 37.33 122 ARG A CA 1
ATOM 987 C C . ARG A 1 102 ? 8.477 -4.607 12.357 1.00 38.38 122 ARG A C 1
ATOM 988 O O . ARG A 1 102 ? 8.648 -5.075 11.227 1.00 40.16 122 ARG A O 1
#

Solvent-accessible surface area: 6927 Å² total; per-residue (Å²): 152,43,136,34,25,12,91,91,0,24,11,11,104,69,35,0,5,97,10,1,145,26,81,74,139,111,52,59,91,155,103,0,24,156,19,46,147,48,23,10,142,122,42,68,20,110,178,24,189,92,137,121,94,62,75,110,17,64,89,78,47,141,40,2,21,43,0,41,116,11,1,84,71,90,83,13,36,94,18,1,21,72,9,34,80,64,65,139,75,150,164,97,6,38,114,26,26,121,122,58,195